Protein AF-A0A0S4IDW8-F1 (afdb_monomer)

pLDDT: mean 78.43, std 16.43, range [42.41, 95.62]

Structure (mmCIF, N/CA/C/O backbone):
data_AF-A0A0S4IDW8-F1
#
_entry.id   AF-A0A0S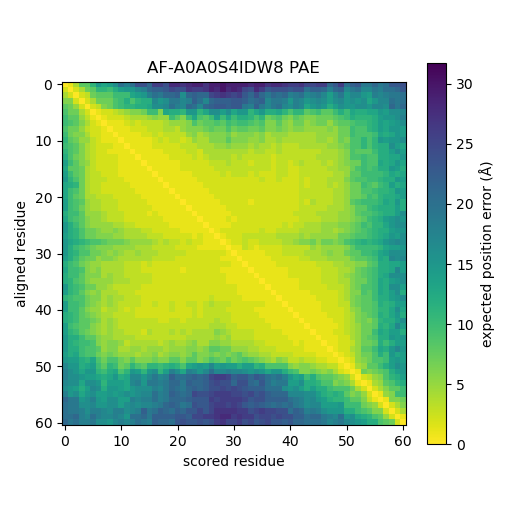4IDW8-F1
#
loop_
_atom_site.group_PDB
_atom_site.id
_atom_site.type_symbol
_atom_site.label_atom_id
_atom_site.label_alt_id
_atom_site.label_comp_id
_atom_site.label_asym_id
_atom_site.label_entity_id
_atom_site.label_seq_id
_atom_site.pdbx_PDB_ins_code
_atom_site.Cartn_x
_atom_site.Cartn_y
_atom_site.Cartn_z
_atom_site.occupancy
_atom_site.B_iso_or_equiv
_atom_site.auth_seq_id
_atom_site.auth_comp_id
_atom_site.auth_asym_id
_atom_site.auth_atom_id
_atom_site.pdbx_PDB_model_num
ATOM 1 N N . MET A 1 1 ? 24.424 9.064 -16.663 1.00 47.25 1 MET A N 1
ATOM 2 C CA . MET A 1 1 ? 23.776 7.736 -16.584 1.00 47.25 1 MET A CA 1
ATOM 3 C C . MET A 1 1 ? 22.841 7.791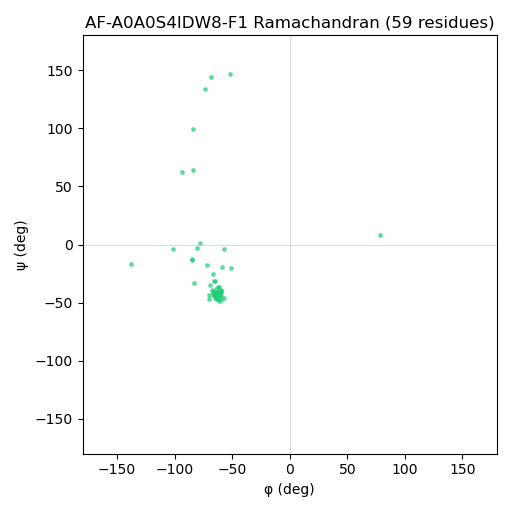 -15.373 1.00 47.25 1 MET A C 1
ATOM 5 O O . MET A 1 1 ? 22.928 6.941 -14.506 1.00 47.25 1 MET A O 1
ATOM 9 N N . ASP A 1 2 ? 21.994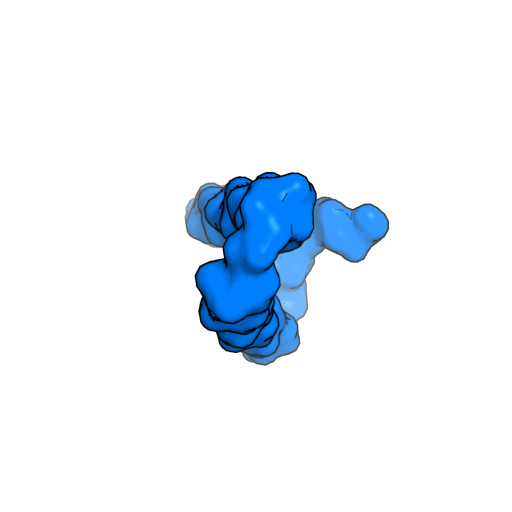 8.833 -15.284 1.00 51.59 2 ASP A N 1
ATOM 10 C CA . ASP A 1 2 ? 21.443 9.302 -13.992 1.00 51.59 2 ASP A CA 1
ATOM 11 C C . ASP A 1 2 ? 19.947 9.660 -14.025 1.00 51.59 2 A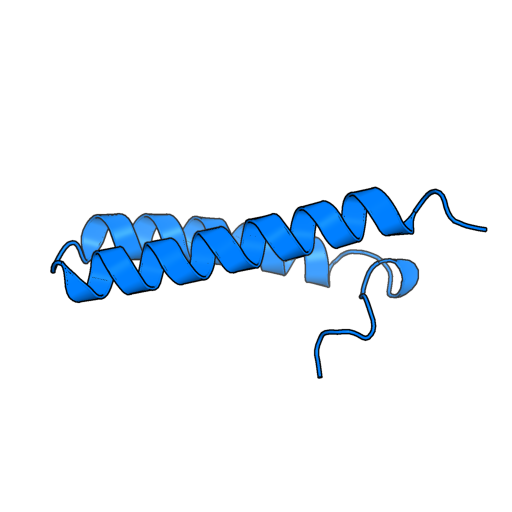SP A C 1
ATOM 13 O O . ASP A 1 2 ? 19.301 9.685 -12.980 1.00 51.59 2 ASP A O 1
ATOM 17 N N . ASP A 1 3 ? 19.351 9.854 -15.205 1.00 50.12 3 ASP A N 1
ATOM 18 C CA . ASP A 1 3 ? 17.959 10.326 -15.313 1.00 50.12 3 ASP A CA 1
ATOM 19 C C . ASP A 1 3 ? 16.907 9.277 -14.911 1.00 50.12 3 ASP A C 1
ATOM 21 O O . ASP A 1 3 ? 15.760 9.605 -14.613 1.00 50.12 3 ASP A O 1
ATOM 25 N N . TYR A 1 4 ? 17.287 7.998 -14.859 1.00 52.12 4 TYR A N 1
ATOM 26 C CA . TYR A 1 4 ? 16.370 6.902 -14.526 1.00 52.12 4 TYR A CA 1
ATOM 27 C C . TYR A 1 4 ? 16.202 6.680 -13.015 1.00 52.12 4 TYR A C 1
ATOM 29 O O . TYR A 1 4 ? 15.269 5.991 -12.597 1.00 52.12 4 TYR A O 1
ATOM 37 N N . ASN A 1 5 ? 17.061 7.286 -12.187 1.00 58.47 5 ASN A N 1
ATOM 38 C CA . ASN A 1 5 ? 17.059 7.085 -10.737 1.00 58.47 5 ASN A CA 1
ATOM 39 C C . ASN A 1 5 ? 16.021 7.965 -10.020 1.00 58.47 5 ASN A C 1
ATOM 41 O O . ASN A 1 5 ? 15.411 7.534 -9.044 1.00 58.47 5 ASN A O 1
ATOM 45 N N . GLU A 1 6 ? 15.755 9.178 -10.514 1.00 65.56 6 GLU A N 1
ATOM 46 C CA . GLU A 1 6 ? 14.774 10.080 -9.897 1.00 65.56 6 GLU A CA 1
ATOM 47 C C . GLU A 1 6 ? 13.331 9.539 -9.915 1.00 65.56 6 GLU A C 1
ATOM 49 O O . GLU A 1 6 ? 12.678 9.582 -8.865 1.00 65.56 6 GLU A O 1
ATOM 54 N N . PRO A 1 7 ? 12.797 9.015 -11.039 1.00 68.62 7 PRO A N 1
ATOM 55 C CA . PRO A 1 7 ? 11.431 8.496 -11.078 1.00 68.62 7 PRO A CA 1
ATOM 56 C C . PRO A 1 7 ? 11.253 7.266 -10.182 1.00 68.62 7 PRO A C 1
ATOM 58 O O . PRO A 1 7 ? 10.261 7.168 -9.457 1.00 68.62 7 PRO A O 1
ATOM 61 N N . ALA A 1 8 ? 12.236 6.360 -10.185 1.00 71.56 8 ALA A N 1
ATOM 62 C CA . ALA A 1 8 ? 12.231 5.163 -9.351 1.00 71.56 8 ALA A CA 1
ATOM 63 C C . ALA A 1 8 ? 12.293 5.516 -7.856 1.00 71.56 8 ALA A C 1
ATOM 65 O O . ALA A 1 8 ? 11.505 5.002 -7.059 1.00 71.56 8 ALA A O 1
ATOM 66 N N . LEU A 1 9 ? 13.156 6.462 -7.477 1.00 74.75 9 LEU A N 1
ATOM 67 C CA . LEU A 1 9 ? 13.292 6.922 -6.096 1.00 74.75 9 LEU A CA 1
ATOM 68 C C . LEU A 1 9 ? 12.034 7.654 -5.605 1.00 74.75 9 LEU A C 1
ATOM 70 O O . LEU A 1 9 ? 11.576 7.433 -4.480 1.00 74.75 9 LEU A O 1
ATOM 74 N N . ARG A 1 10 ? 11.426 8.496 -6.453 1.00 79.50 10 ARG A N 1
ATOM 75 C CA . ARG A 1 10 ? 10.139 9.145 -6.147 1.00 79.50 10 ARG A CA 1
ATOM 76 C C . ARG A 1 10 ? 9.044 8.104 -5.930 1.00 79.50 10 ARG A C 1
ATOM 78 O O . ARG A 1 10 ? 8.288 8.226 -4.970 1.00 79.50 10 ARG A O 1
ATOM 85 N N . LEU A 1 11 ? 8.992 7.061 -6.757 1.00 78.44 11 LEU A N 1
ATOM 86 C CA . LEU A 1 11 ? 8.009 5.987 -6.625 1.00 78.44 11 LEU A CA 1
ATOM 87 C C . LEU A 1 11 ? 8.203 5.170 -5.338 1.00 78.44 11 LEU A C 1
ATOM 89 O O . LEU A 1 11 ? 7.227 4.914 -4.631 1.00 78.44 11 LEU A O 1
ATOM 93 N N . GLN A 1 12 ? 9.444 4.836 -4.971 1.00 80.75 12 GLN A N 1
ATOM 94 C CA . GLN A 1 12 ? 9.750 4.190 -3.688 1.00 80.75 12 GLN A CA 1
ATOM 95 C C . GLN A 1 12 ? 9.314 5.040 -2.491 1.00 80.75 12 GLN A C 1
ATOM 97 O O . GLN A 1 12 ? 8.696 4.530 -1.554 1.00 80.75 12 GLN A O 1
ATOM 102 N N . LYS A 1 13 ? 9.591 6.349 -2.524 1.00 85.75 13 LYS A N 1
ATOM 103 C CA . LYS A 1 13 ? 9.183 7.277 -1.463 1.00 85.75 13 LYS A CA 1
ATOM 104 C C . LYS A 1 13 ? 7.661 7.352 -1.338 1.00 85.75 13 LYS A C 1
ATOM 106 O O . LYS A 1 13 ? 7.135 7.328 -0.226 1.00 85.75 13 LYS A O 1
ATOM 111 N N . THR A 1 14 ? 6.954 7.392 -2.465 1.00 87.00 14 THR A N 1
ATOM 112 C CA . THR A 1 14 ? 5.487 7.351 -2.494 1.00 87.00 14 THR A CA 1
ATOM 113 C C . THR A 1 14 ? 4.958 6.051 -1.890 1.00 87.00 14 THR A C 1
ATOM 115 O O . THR A 1 14 ? 4.089 6.100 -1.024 1.00 87.00 14 THR A O 1
ATOM 118 N N . LEU A 1 15 ? 5.517 4.894 -2.256 1.00 87.38 15 LEU A N 1
ATOM 119 C CA . LEU A 1 15 ? 5.130 3.603 -1.675 1.00 87.38 15 LEU A CA 1
ATOM 120 C C . LEU A 1 15 ? 5.357 3.537 -0.164 1.00 87.38 15 LEU A C 1
ATOM 122 O O . LEU A 1 15 ? 4.503 3.033 0.565 1.00 87.38 15 LEU A O 1
ATOM 126 N N . LEU A 1 16 ? 6.479 4.071 0.320 1.00 89.31 16 LEU A N 1
ATOM 127 C CA . LEU A 1 16 ? 6.758 4.140 1.751 1.00 89.31 16 LEU A CA 1
ATOM 128 C C . LEU A 1 16 ? 5.698 4.967 2.491 1.00 89.31 16 LEU A C 1
ATOM 130 O O . LEU A 1 16 ? 5.226 4.555 3.550 1.00 89.31 16 LEU A O 1
ATOM 134 N N . ASN A 1 17 ? 5.297 6.106 1.925 1.00 91.00 17 ASN A N 1
ATOM 135 C CA . ASN A 1 17 ? 4.244 6.940 2.500 1.00 91.00 17 ASN A CA 1
ATOM 136 C C . ASN A 1 17 ? 2.891 6.214 2.515 1.00 91.00 17 ASN A C 1
ATOM 138 O O . ASN A 1 17 ? 2.239 6.186 3.555 1.00 91.00 17 ASN A O 1
ATOM 142 N N . LEU A 1 18 ? 2.514 5.549 1.418 1.00 90.38 18 LEU A N 1
ATOM 143 C CA . LEU A 1 18 ? 1.265 4.780 1.338 1.00 90.38 18 LEU A CA 1
ATOM 144 C C . LEU A 1 18 ? 1.223 3.639 2.368 1.00 90.38 18 LEU A C 1
ATOM 146 O O . LEU A 1 18 ? 0.197 3.418 3.009 1.00 90.38 18 LEU A O 1
ATOM 150 N N . ARG A 1 19 ? 2.341 2.931 2.581 1.00 90.88 19 ARG A N 1
ATOM 151 C CA . ARG A 1 19 ? 2.442 1.879 3.609 1.00 90.88 19 ARG A CA 1
ATOM 152 C C . ARG A 1 19 ? 2.260 2.444 5.021 1.00 90.88 19 ARG A C 1
ATOM 154 O O . ARG A 1 19 ? 1.506 1.870 5.801 1.00 90.88 19 ARG A O 1
ATOM 161 N N . ARG A 1 20 ? 2.885 3.588 5.329 1.00 93.44 20 ARG A N 1
ATOM 162 C CA . ARG A 1 20 ? 2.710 4.282 6.619 1.00 93.44 20 ARG A CA 1
ATOM 163 C C . ARG A 1 20 ? 1.265 4.710 6.846 1.00 93.44 20 ARG A C 1
ATOM 165 O O . ARG A 1 20 ? 0.750 4.557 7.947 1.00 93.44 20 ARG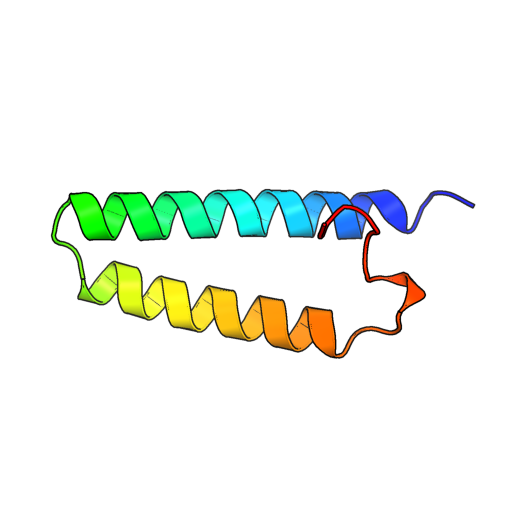 A O 1
ATOM 172 N N . GLU A 1 21 ? 0.612 5.223 5.812 1.00 93.88 21 GLU A N 1
ATOM 173 C CA . GLU A 1 21 ? -0.782 5.656 5.886 1.00 93.88 21 GLU A CA 1
ATOM 174 C C . GLU A 1 21 ? -1.733 4.479 6.105 1.00 93.88 21 GLU A C 1
ATOM 176 O O . GLU A 1 21 ? -2.598 4.542 6.973 1.00 93.88 21 GLU A O 1
ATOM 181 N N . ARG A 1 22 ? -1.503 3.347 5.433 1.00 93.12 22 ARG A N 1
ATOM 182 C CA . ARG A 1 22 ? -2.228 2.097 5.703 1.00 93.12 22 ARG A CA 1
ATOM 183 C C . ARG A 1 22 ? -2.085 1.668 7.160 1.00 93.12 22 ARG A C 1
ATOM 185 O O . ARG A 1 22 ? -3.068 1.276 7.782 1.00 93.12 22 ARG A O 1
ATOM 192 N N . ASP A 1 23 ? -0.870 1.711 7.694 1.00 93.56 23 ASP A N 1
ATOM 193 C CA . ASP A 1 23 ? -0.608 1.277 9.067 1.00 93.56 23 ASP A CA 1
ATOM 194 C C . ASP A 1 23 ? -1.241 2.238 10.084 1.00 93.56 23 ASP A C 1
ATOM 196 O O . ASP A 1 23 ? -1.806 1.792 11.083 1.00 93.56 23 ASP A O 1
ATOM 200 N N . LYS A 1 24 ? -1.265 3.540 9.776 1.00 95.62 24 LYS A N 1
ATOM 201 C CA . LYS A 1 24 ? -2.021 4.542 10.533 1.00 95.62 24 LYS A CA 1
ATOM 202 C C . LYS A 1 24 ? -3.526 4.250 1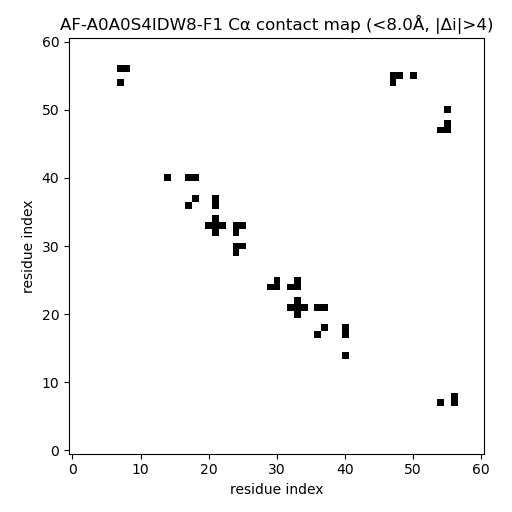0.511 1.00 95.62 24 LYS A C 1
ATOM 204 O O . LYS A 1 24 ? -4.135 4.195 11.573 1.00 95.62 24 LYS A O 1
ATOM 209 N N . LEU A 1 25 ? -4.112 3.986 9.341 1.00 94.56 25 LEU A N 1
ATOM 210 C CA . LEU A 1 25 ? -5.534 3.640 9.200 1.00 94.56 25 LEU A CA 1
ATOM 211 C C . LEU A 1 25 ? -5.898 2.372 9.986 1.00 94.56 25 LEU A C 1
ATOM 213 O O . LEU A 1 25 ? -6.935 2.334 10.645 1.00 94.56 25 LEU A O 1
ATOM 217 N N . LYS A 1 26 ? -5.021 1.357 9.996 1.00 92.94 26 LYS A N 1
ATOM 218 C CA . LYS A 1 26 ? -5.191 0.169 10.852 1.00 92.94 26 LYS A CA 1
ATOM 219 C C . LYS A 1 26 ? -5.172 0.517 12.340 1.00 92.94 26 LYS A C 1
ATOM 221 O O . LYS A 1 26 ? -5.981 -0.027 13.084 1.00 92.94 26 LYS A O 1
ATOM 226 N N . GLY A 1 27 ? -4.268 1.402 12.763 1.00 94.25 27 GLY A N 1
ATOM 227 C CA . GLY A 1 27 ? -4.197 1.892 14.144 1.00 94.25 27 GLY A CA 1
ATOM 228 C C . GLY A 1 27 ? -5.425 2.707 14.563 1.00 94.25 27 GLY A C 1
ATOM 229 O O . GLY A 1 27 ? -5.833 2.643 15.717 1.00 94.25 27 GLY A O 1
ATOM 230 N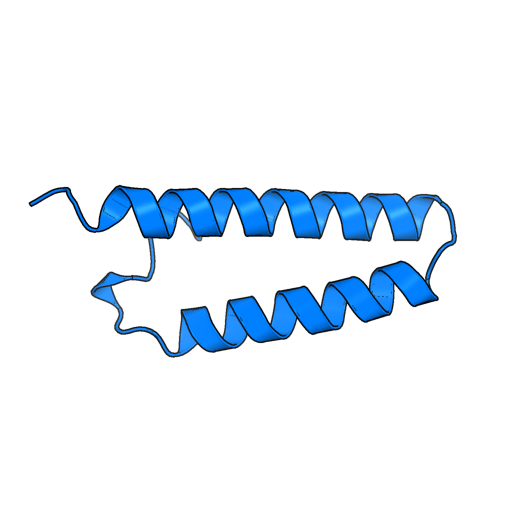 N . GLU A 1 28 ? -6.053 3.414 13.622 1.00 94.75 28 GLU A N 1
ATOM 231 C CA . GLU A 1 28 ? -7.308 4.155 13.820 1.00 94.75 28 GLU A CA 1
ATOM 232 C C . GLU A 1 28 ? -8.569 3.267 13.762 1.00 94.75 28 GLU A C 1
ATOM 234 O O . GLU A 1 28 ? -9.674 3.766 13.957 1.00 94.75 28 GLU A O 1
ATOM 239 N N . GLY A 1 29 ? -8.436 1.964 13.479 1.00 94.94 29 GLY A N 1
ATOM 240 C CA . GLY A 1 29 ? -9.570 1.042 13.327 1.00 94.94 29 GLY A CA 1
ATOM 241 C C . GLY A 1 29 ? -10.300 1.139 11.980 1.00 94.94 29 GLY A C 1
ATOM 242 O O . GLY A 1 29 ? -11.330 0.496 11.786 1.00 94.94 29 GLY A O 1
ATOM 243 N N . LYS A 1 30 ? -9.765 1.899 11.016 1.00 95.06 30 LYS A N 1
ATOM 244 C CA . LYS A 1 30 ? -10.307 2.062 9.655 1.00 95.06 30 LYS A CA 1
ATOM 245 C C . LYS A 1 30 ? -9.840 0.932 8.739 1.00 95.06 30 LYS A C 1
ATOM 247 O O . LYS A 1 30 ? -9.087 1.133 7.783 1.00 95.06 30 LYS A O 1
ATOM 252 N N . TYR A 1 31 ? -10.252 -0.291 9.059 1.00 93.06 31 TYR A N 1
ATOM 253 C CA . TYR A 1 31 ? -9.772 -1.497 8.375 1.00 93.06 31 TYR A CA 1
ATOM 254 C C . TYR A 1 31 ? -10.186 -1.580 6.900 1.00 93.06 31 TYR A C 1
ATOM 256 O O . TYR A 1 31 ? -9.418 -2.107 6.089 1.00 93.06 31 TYR A O 1
ATOM 264 N N . ASP A 1 32 ? -11.343 -1.024 6.539 1.00 93.25 32 ASP A N 1
ATOM 265 C CA . ASP A 1 32 ? -11.830 -1.008 5.155 1.00 93.25 32 ASP A CA 1
ATOM 266 C C . ASP A 1 32 ? -10.984 -0.077 4.276 1.00 93.25 32 ASP A C 1
ATOM 268 O O . ASP A 1 32 ? -10.494 -0.486 3.220 1.00 93.25 32 ASP A O 1
ATOM 272 N N . GLU A 1 33 ? -10.713 1.143 4.751 1.00 92.00 33 GLU A N 1
ATOM 273 C CA . GLU A 1 33 ? -9.825 2.099 4.076 1.00 92.00 33 GLU A CA 1
ATOM 274 C C . GLU A 1 33 ? -8.397 1.547 3.975 1.00 92.00 33 GLU A C 1
ATOM 276 O O . GLU A 1 33 ? -7.770 1.603 2.915 1.00 92.00 33 GLU A O 1
ATOM 281 N N . ALA A 1 34 ? -7.894 0.929 5.049 1.00 92.69 34 ALA A N 1
ATOM 282 C CA . ALA A 1 34 ? -6.589 0.277 5.041 1.00 92.69 34 ALA A CA 1
ATOM 283 C C . ALA A 1 34 ? -6.524 -0.891 4.041 1.00 92.69 34 ALA A C 1
ATOM 285 O O . ALA A 1 34 ? -5.488 -1.096 3.405 1.00 92.69 34 ALA A O 1
ATOM 286 N N . SER A 1 35 ? -7.607 -1.655 3.880 1.00 93.12 35 SER A N 1
ATOM 287 C CA . SER A 1 35 ? -7.677 -2.750 2.904 1.00 93.12 35 SER A CA 1
ATOM 288 C C . SER A 1 35 ? -7.712 -2.228 1.472 1.00 93.12 35 SER A C 1
ATOM 290 O O . SER A 1 35 ? -6.959 -2.717 0.629 1.00 93.12 35 SER A O 1
ATOM 292 N N . ALA A 1 36 ? -8.501 -1.187 1.194 1.00 93.25 36 ALA A N 1
ATOM 293 C CA . ALA A 1 36 ? -8.516 -0.530 -0.114 1.00 93.25 36 ALA A CA 1
ATOM 294 C C . ALA A 1 36 ? -7.129 0.033 -0.483 1.00 93.25 36 ALA A C 1
ATOM 296 O O . ALA A 1 36 ? -6.646 -0.127 -1.612 1.00 93.25 36 ALA A O 1
ATOM 297 N N . LEU A 1 37 ? -6.443 0.627 0.496 1.00 92.06 37 LEU A N 1
ATOM 298 C CA . LEU A 1 37 ? -5.088 1.133 0.324 1.00 92.06 37 LEU A CA 1
ATOM 299 C C . LEU A 1 37 ? -4.076 -0.002 0.107 1.00 92.06 37 LEU A C 1
ATOM 301 O O . LEU A 1 37 ? -3.202 0.111 -0.750 1.00 92.06 37 LEU A O 1
ATOM 305 N N . ALA A 1 38 ? -4.223 -1.130 0.808 1.00 90.62 38 ALA A N 1
ATOM 306 C CA . ALA A 1 38 ? -3.380 -2.310 0.621 1.00 90.62 38 ALA A CA 1
ATOM 307 C C . ALA A 1 38 ? -3.498 -2.902 -0.794 1.00 90.62 38 ALA A C 1
ATOM 309 O O . ALA A 1 38 ? -2.480 -3.245 -1.392 1.00 90.62 38 ALA A O 1
ATOM 310 N N . VAL A 1 39 ? -4.709 -2.963 -1.359 1.00 93.12 39 VAL A N 1
ATOM 311 C CA . VAL A 1 39 ? -4.925 -3.404 -2.751 1.00 93.12 39 VAL A CA 1
ATOM 312 C C . VAL A 1 39 ? -4.218 -2.473 -3.737 1.00 93.12 39 VAL A C 1
ATOM 314 O O . VAL A 1 39 ? -3.598 -2.932 -4.699 1.00 93.12 39 VAL A O 1
ATOM 317 N N . SER A 1 40 ? -4.274 -1.165 -3.489 1.00 89.44 40 SER A N 1
ATOM 318 C CA . SER A 1 40 ? -3.624 -0.163 -4.340 1.00 89.44 40 SER A CA 1
ATOM 319 C C . SER A 1 40 ? -2.097 -0.278 -4.287 1.00 89.44 40 SER A C 1
ATOM 321 O O . SER A 1 40 ? -1.445 -0.284 -5.331 1.00 89.44 40 SER A O 1
ATOM 323 N N . ILE A 1 41 ? -1.530 -0.461 -3.090 1.00 89.00 41 ILE A N 1
ATOM 324 C CA . ILE A 1 41 ? -0.096 -0.719 -2.884 1.00 89.00 41 ILE A CA 1
ATOM 325 C C . ILE A 1 41 ? 0.336 -1.995 -3.619 1.00 89.00 41 ILE A C 1
ATOM 327 O O . ILE A 1 41 ? 1.299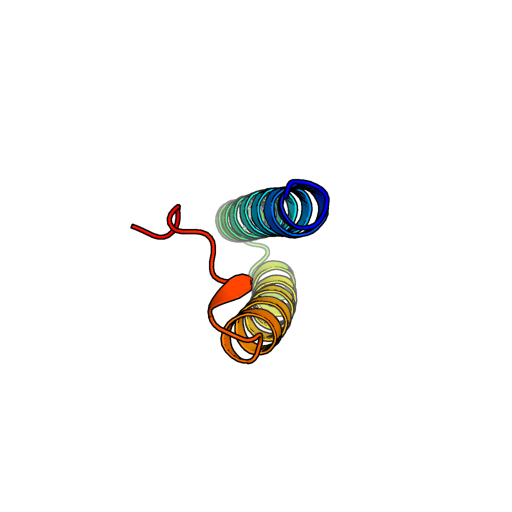 -1.955 -4.380 1.00 89.00 41 ILE A O 1
ATOM 331 N N . ALA A 1 42 ? -0.409 -3.095 -3.470 1.00 88.81 42 ALA A N 1
ATOM 332 C CA . ALA A 1 42 ? -0.077 -4.376 -4.096 1.00 88.81 42 ALA A CA 1
ATOM 333 C C . ALA A 1 42 ? -0.055 -4.300 -5.633 1.00 88.81 42 ALA A C 1
ATOM 335 O O . ALA A 1 42 ? 0.799 -4.913 -6.276 1.00 88.81 42 ALA A O 1
ATOM 336 N N . ARG A 1 43 ? -0.953 -3.513 -6.243 1.00 87.12 43 ARG A N 1
ATOM 337 C CA . ARG A 1 43 ? -0.933 -3.262 -7.695 1.00 87.12 43 ARG A CA 1
ATOM 338 C C . ARG A 1 43 ? 0.337 -2.537 -8.125 1.00 87.12 43 ARG A C 1
ATOM 340 O O . ARG A 1 43 ? 0.975 -2.966 -9.078 1.00 87.12 43 ARG A O 1
ATOM 347 N N . ILE A 1 44 ? 0.722 -1.479 -7.413 1.00 83.81 44 ILE A N 1
ATOM 348 C CA . ILE A 1 44 ? 1.940 -0.713 -7.716 1.00 83.81 44 ILE A CA 1
ATOM 349 C C . ILE A 1 44 ? 3.184 -1.600 -7.554 1.00 83.81 44 ILE A C 1
ATOM 351 O O . ILE A 1 44 ? 4.062 -1.588 -8.411 1.00 83.81 44 ILE A O 1
ATOM 355 N N . GLU A 1 45 ? 3.241 -2.409 -6.496 1.00 83.81 45 GLU A N 1
ATOM 356 C CA . GLU A 1 45 ? 4.335 -3.357 -6.251 1.00 83.81 45 GLU A CA 1
ATOM 357 C C . GLU A 1 45 ? 4.417 -4.447 -7.323 1.00 83.81 45 GLU A C 1
ATOM 359 O O . GLU A 1 45 ? 5.512 -4.802 -7.751 1.00 83.81 45 GLU A O 1
ATOM 364 N N . THR A 1 46 ? 3.275 -4.938 -7.808 1.00 84.56 46 THR A N 1
ATOM 365 C CA . THR A 1 46 ? 3.226 -5.911 -8.909 1.00 84.56 46 THR A CA 1
ATOM 366 C C . THR A 1 46 ? 3.748 -5.296 -10.204 1.00 84.56 46 THR A C 1
ATOM 368 O O . THR A 1 46 ? 4.584 -5.900 -10.872 1.00 84.56 46 THR A O 1
ATOM 371 N N . THR A 1 47 ? 3.316 -4.076 -10.536 1.00 80.56 47 THR A N 1
ATOM 372 C CA . THR A 1 47 ? 3.827 -3.341 -11.702 1.00 80.56 47 THR A CA 1
ATOM 373 C C . THR A 1 47 ? 5.333 -3.110 -11.588 1.00 80.56 47 THR A C 1
ATOM 375 O O . THR A 1 47 ? 6.053 -3.289 -12.564 1.00 80.56 47 THR A O 1
ATOM 378 N N . LEU A 1 48 ? 5.834 -2.782 -10.393 1.00 75.69 48 LEU A N 1
ATOM 379 C CA . LEU A 1 48 ? 7.269 -2.652 -10.136 1.00 75.69 48 LEU A CA 1
ATOM 380 C C . LEU A 1 48 ? 8.026 -3.974 -10.285 1.00 75.69 48 LEU A C 1
ATOM 382 O O . LEU A 1 48 ? 9.120 -3.985 -10.836 1.00 75.69 48 LEU A O 1
ATOM 386 N N . ALA A 1 49 ? 7.462 -5.085 -9.813 1.00 74.62 49 ALA A N 1
ATOM 387 C CA . ALA A 1 49 ? 8.073 -6.407 -9.938 1.00 74.62 49 ALA A CA 1
ATOM 388 C C . ALA A 1 49 ? 8.146 -6.890 -11.396 1.00 74.62 49 ALA A C 1
ATOM 390 O O . ALA A 1 49 ? 9.004 -7.706 -11.726 1.00 74.62 49 ALA A O 1
ATOM 391 N N . GLN A 1 50 ? 7.256 -6.388 -12.256 1.00 75.25 50 GLN A N 1
ATOM 392 C CA . GLN A 1 50 ? 7.248 -6.645 -13.696 1.00 75.25 50 GLN A CA 1
ATOM 393 C C . G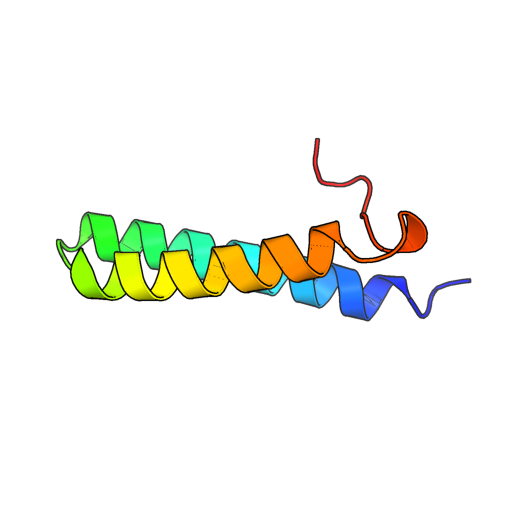LN A 1 50 ? 8.176 -5.712 -14.485 1.00 75.25 50 GLN A C 1
ATOM 395 O O . GLN A 1 50 ? 8.450 -5.987 -15.655 1.00 75.25 50 GLN A O 1
ATOM 400 N N . LEU A 1 51 ? 8.671 -4.624 -13.882 1.00 68.12 51 LEU A N 1
ATOM 401 C CA . LEU A 1 51 ? 9.667 -3.784 -14.537 1.00 68.12 51 LEU A CA 1
ATOM 402 C C . LEU A 1 51 ? 11.001 -4.546 -14.659 1.00 68.12 51 LEU A C 1
ATOM 404 O O . LEU A 1 51 ? 11.368 -5.305 -13.757 1.00 68.12 51 LEU A O 1
ATOM 408 N N . PRO A 1 52 ? 11.756 -4.342 -15.757 1.00 62.19 52 PRO A N 1
ATOM 409 C CA . PRO A 1 52 ? 13.078 -4.934 -15.934 1.00 62.19 52 PRO A CA 1
ATOM 410 C C . PRO A 1 52 ? 13.973 -4.650 -14.726 1.00 62.19 52 PRO A C 1
ATOM 412 O O . PRO A 1 52 ? 13.887 -3.569 -14.150 1.00 62.19 52 PRO A O 1
ATOM 415 N N . ALA A 1 53 ? 14.876 -5.575 -14.381 1.00 58.78 53 ALA A N 1
ATOM 416 C CA . ALA A 1 53 ? 15.753 -5.479 -13.205 1.00 58.78 53 ALA A CA 1
ATOM 417 C C . ALA A 1 53 ? 16.530 -4.148 -13.084 1.00 58.78 53 ALA A C 1
ATOM 419 O O . ALA A 1 53 ? 16.902 -3.766 -11.982 1.00 58.78 53 ALA A O 1
ATOM 420 N N . ALA A 1 54 ? 16.691 -3.404 -14.184 1.00 55.91 54 ALA A N 1
ATOM 421 C CA . ALA A 1 54 ? 17.205 -2.033 -14.212 1.00 55.91 54 ALA A CA 1
ATOM 422 C C . ALA A 1 54 ? 16.392 -1.010 -13.379 1.00 55.91 54 ALA A C 1
ATOM 424 O O . ALA A 1 54 ? 16.911 0.050 -13.050 1.00 55.91 54 ALA A O 1
ATOM 425 N N . PHE A 1 55 ? 15.135 -1.310 -13.041 1.00 55.31 55 PHE A N 1
ATOM 426 C CA . PHE A 1 55 ? 14.250 -0.484 -12.208 1.00 55.31 55 PHE A CA 1
ATOM 427 C C . PHE A 1 55 ? 14.128 -0.977 -10.772 1.00 55.31 55 PHE A C 1
ATOM 429 O O . PHE A 1 55 ? 13.429 -0.341 -9.986 1.00 55.31 55 PHE A O 1
ATOM 436 N N . LYS A 1 56 ? 14.739 -2.116 -10.435 1.00 54.66 56 LYS A N 1
ATOM 437 C CA . LYS A 1 56 ? 14.701 -2.688 -9.093 1.00 54.66 56 LYS A CA 1
ATOM 438 C C . LYS A 1 56 ? 15.808 -1.996 -8.300 1.00 54.66 56 LYS A C 1
ATOM 440 O O . LYS A 1 56 ? 16.971 -2.338 -8.493 1.00 54.66 56 LYS A O 1
ATOM 445 N N . PRO A 1 57 ? 15.507 -0.978 -7.481 1.00 50.53 57 PRO A N 1
ATOM 446 C CA . PRO A 1 57 ? 16.570 -0.232 -6.840 1.00 50.53 57 PRO A CA 1
ATOM 447 C C . PRO A 1 57 ? 17.126 -1.140 -5.744 1.00 50.53 57 PRO A C 1
ATOM 449 O O . PRO A 1 57 ? 16.348 -1.734 -4.991 1.00 50.53 57 PRO A O 1
ATOM 452 N N . ASP A 1 58 ? 18.451 -1.250 -5.660 1.00 52.94 58 ASP A N 1
ATOM 453 C CA . ASP A 1 58 ? 19.183 -2.089 -4.690 1.00 52.94 58 ASP A CA 1
ATOM 454 C C . ASP A 1 58 ? 18.851 -1.777 -3.215 1.00 52.94 58 ASP A C 1
ATOM 456 O O . ASP A 1 58 ? 19.305 -2.452 -2.298 1.00 52.94 58 ASP A O 1
ATOM 460 N N . THR A 1 59 ? 18.027 -0.762 -2.958 1.00 52.44 59 THR A N 1
ATOM 461 C CA . THR A 1 59 ? 17.587 -0.330 -1.630 1.00 52.44 59 THR A CA 1
ATOM 462 C C . THR A 1 59 ? 16.482 -1.196 -1.015 1.00 52.44 59 THR A C 1
ATOM 464 O O . THR A 1 59 ? 16.036 -0.897 0.090 1.00 52.44 59 THR A O 1
ATOM 467 N N . LEU A 1 60 ? 16.030 -2.260 -1.689 1.00 48.28 60 LEU A N 1
ATOM 468 C CA . LEU A 1 60 ? 15.168 -3.293 -1.099 1.00 48.28 60 LEU A CA 1
ATOM 469 C C . LEU A 1 60 ? 16.019 -4.460 -0.561 1.00 48.28 60 LEU A C 1
ATOM 471 O O . LEU A 1 60 ? 15.905 -5.585 -1.050 1.00 48.28 60 LEU A O 1
ATOM 475 N N . GLN A 1 61 ? 16.878 -4.167 0.419 1.00 42.41 61 GLN A N 1
ATOM 476 C CA . GLN A 1 61 ? 17.423 -5.159 1.355 1.00 42.41 61 GLN A CA 1
ATOM 477 C C . GLN A 1 61 ? 16.601 -5.163 2.644 1.00 42.41 61 GLN A C 1
ATOM 479 O O . GLN A 1 61 ? 16.174 -4.065 3.073 1.00 42.41 61 GLN A O 1
#

Mean predicted aligned error: 8.0 Å

Sequence (61 aa):
MDDYNEPALRLQKTLLNLRRERDKLKGEGKYDEASALAVSIARIETTLAQLPAAFKPDTLQ

Secondary structure (DSSP, 8-state):
--TTHHHHHHHHHHHHHHHHHHHHHHHTT-HHHHHHHHHHHHHHHHHHHHS-GGGS-TT--

Solvent-accessible surface area (backbone atoms only — not comparable to full-atom values): 3598 Å² total; per-residue (Å²): 145,62,81,72,53,58,62,50,51,51,50,52,52,50,51,52,51,52,52,52,49,29,52,49,28,48,74,72,66,38,53,66,63,22,48,57,47,48,55,55,50,50,52,55,51,50,56,55,70,70,44,61,74,92,66,58,64,86,82,80,118

Nearest PDB structures (foldseek):
  8ij9-assembly2_D  TM=9.222E-01  e=6.587E+00  Rattus norvegicus
  2ijj-assembly1_A  TM=8.297E-01  e=6.587E+00  Escherichia coli
  2ijh-assembly1_A  TM=8.838E-01  e=8.086E+00  Escherichia coli
  1gto-assembly1_A-2  TM=7.862E-01  e=8.086E+00  Escherichia coli

Foldseek 3Di:
DPPLVVVLVVLVVVLVVLLVVLVVCVVVVVPVVSVVSVVVSVVSVVVQVPDPPVSVPPVPD

Radius of gyration: 13.46 Å; Cα contacts (8 Å, |Δi|>4): 25; chains: 1; bounding box: 36×17×31 Å